Protein AF-A0A1Z8NEH1-F1 (afdb_monomer_lite)

Secondary structure (DSSP, 8-state):
----STTSTTSSTTS-S------SHHHHHHHHHHHHHTTPEEEEE--TTSTT-SEEEEGGGTEEEEETT--SHHHHHHHHHHHHHHHTSPP----

Radius of gyration: 17.49 Å; chains: 1; bounding box: 48×29×50 Å

Structure (mmCIF, N/CA/C/O backbone):
data_AF-A0A1Z8NEH1-F1
#
_entry.id   AF-A0A1Z8NEH1-F1
#
loop_
_atom_site.group_PDB
_atom_site.id
_atom_site.type_symbol
_atom_site.label_atom_id
_atom_site.label_alt_id
_atom_site.label_comp_id
_atom_site.label_asym_id
_atom_site.label_entity_id
_atom_site.label_seq_id
_atom_site.pdbx_PDB_ins_code
_atom_site.Cartn_x
_atom_site.Cartn_y
_atom_site.Cartn_z
_atom_site.occupancy
_atom_site.B_iso_or_equiv
_atom_site.auth_seq_id
_atom_site.auth_comp_id
_atom_site.auth_asym_id
_atom_site.auth_atom_id
_atom_site.pdbx_PDB_model_num
ATOM 1 N N . MET A 1 1 ? 39.471 5.970 38.571 1.00 38.03 1 MET A N 1
ATOM 2 C CA . MET A 1 1 ? 38.400 6.543 37.723 1.00 38.03 1 MET A CA 1
ATOM 3 C C . MET A 1 1 ? 38.042 5.523 36.648 1.00 38.03 1 MET A C 1
ATOM 5 O O . MET A 1 1 ? 38.841 5.299 35.753 1.00 38.03 1 MET A O 1
ATOM 9 N N . ARG A 1 2 ? 36.914 4.815 36.786 1.00 55.16 2 ARG A N 1
ATOM 10 C CA . ARG A 1 2 ? 36.407 3.842 35.797 1.00 55.16 2 ARG A CA 1
ATOM 11 C C . ARG A 1 2 ? 34.895 4.028 35.670 1.00 55.16 2 ARG A C 1
ATOM 13 O O . ARG A 1 2 ? 34.119 3.270 36.231 1.00 55.16 2 ARG A O 1
ATOM 20 N N . ILE A 1 3 ? 34.510 5.110 35.007 1.00 52.50 3 ILE A N 1
ATOM 21 C CA . ILE A 1 3 ? 33.139 5.481 34.630 1.00 52.50 3 ILE A CA 1
ATOM 22 C C . ILE A 1 3 ? 33.306 6.226 33.297 1.00 52.50 3 ILE A C 1
ATOM 24 O O . ILE A 1 3 ? 34.171 7.086 33.218 1.00 52.50 3 ILE A O 1
ATOM 28 N N . GLY A 1 4 ? 32.609 5.970 32.197 1.00 46.69 4 GLY A N 1
ATOM 29 C CA . GLY A 1 4 ? 31.621 4.960 31.869 1.00 46.69 4 GLY A CA 1
ATOM 30 C C . GLY A 1 4 ? 31.627 4.819 30.345 1.00 46.69 4 GLY A C 1
ATOM 31 O O . GLY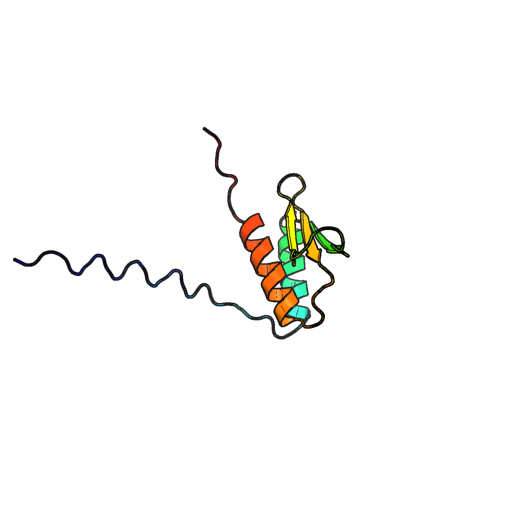 A 1 4 ? 31.067 5.644 29.639 1.00 46.69 4 GLY A O 1
ATOM 32 N N . LEU A 1 5 ? 32.284 3.778 29.835 1.00 50.72 5 LEU A N 1
ATOM 33 C CA . LEU A 1 5 ? 32.261 3.414 28.409 1.00 50.72 5 LEU A CA 1
ATOM 34 C C . LEU A 1 5 ? 31.013 2.593 28.024 1.00 50.72 5 LEU A C 1
ATOM 36 O O . LEU A 1 5 ? 30.871 2.173 26.881 1.00 50.72 5 LEU A O 1
ATOM 40 N N . ALA A 1 6 ? 30.094 2.370 28.966 1.00 52.53 6 ALA A N 1
ATOM 41 C CA . ALA A 1 6 ? 28.959 1.463 28.796 1.00 52.53 6 ALA A CA 1
ATOM 42 C C . ALA A 1 6 ? 27.737 2.075 28.077 1.00 52.53 6 ALA A C 1
ATOM 44 O O . ALA A 1 6 ? 26.786 1.352 27.804 1.00 52.53 6 ALA A O 1
ATOM 45 N N . TRP A 1 7 ? 27.744 3.371 27.743 1.00 48.22 7 TRP A N 1
ATOM 46 C CA . TRP A 1 7 ? 26.582 4.042 27.131 1.00 48.22 7 TRP A CA 1
ATOM 47 C C . TRP A 1 7 ? 26.636 4.176 25.604 1.00 48.22 7 TRP A C 1
ATOM 49 O O . TRP A 1 7 ? 25.640 4.552 24.997 1.00 48.22 7 TRP A O 1
ATOM 59 N N . ILE A 1 8 ? 27.759 3.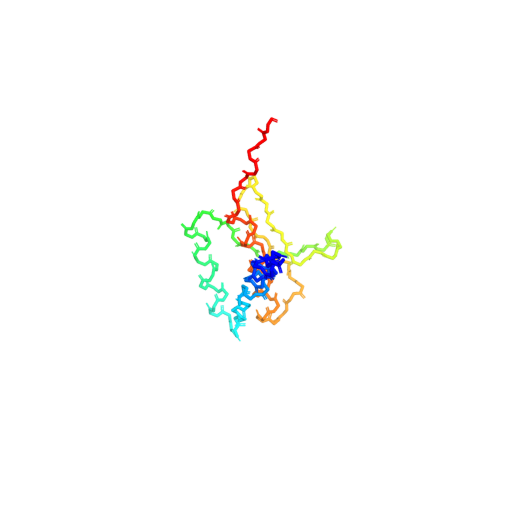845 24.957 1.00 53.97 8 ILE A N 1
ATOM 60 C CA . ILE A 1 8 ? 27.905 4.011 23.496 1.00 53.97 8 ILE A CA 1
ATOM 61 C C . ILE A 1 8 ? 27.401 2.781 22.714 1.00 53.97 8 ILE A C 1
ATOM 63 O O . ILE A 1 8 ? 27.132 2.871 21.521 1.00 53.97 8 ILE A O 1
ATOM 67 N N . LEU A 1 9 ? 27.186 1.635 23.369 1.00 51.22 9 LEU A N 1
ATOM 68 C CA . LEU A 1 9 ? 26.803 0.392 22.681 1.00 51.22 9 LEU A CA 1
ATOM 69 C C . LEU A 1 9 ? 25.289 0.155 22.549 1.00 51.22 9 LEU A C 1
ATOM 71 O O . LEU A 1 9 ? 24.891 -0.823 21.927 1.00 51.22 9 LEU A O 1
ATOM 75 N N . LEU A 1 10 ? 24.437 1.045 23.066 1.00 51.59 10 LEU A N 1
ATOM 76 C CA . LEU A 1 10 ? 22.975 0.935 22.919 1.00 51.59 10 LEU A CA 1
ATOM 77 C C . LEU A 1 10 ? 22.409 1.716 21.716 1.00 51.59 10 LEU A C 1
ATOM 79 O O . LEU A 1 10 ? 21.193 1.785 21.557 1.00 51.59 10 LEU A O 1
ATOM 83 N N . LEU A 1 11 ? 23.264 2.273 20.846 1.00 52.41 11 LEU A N 1
ATOM 84 C CA . LEU A 1 11 ? 22.850 3.068 19.677 1.00 52.41 11 LEU A CA 1
ATOM 85 C C . LEU A 1 11 ? 23.206 2.427 18.321 1.00 52.41 11 LEU A C 1
ATOM 87 O O . LEU A 1 11 ? 23.314 3.120 17.317 1.00 52.41 11 LEU A O 1
ATOM 91 N N . SER A 1 12 ? 23.414 1.113 18.256 1.00 48.00 12 SER A N 1
ATOM 92 C CA . SER A 1 12 ? 23.727 0.420 16.991 1.00 48.00 12 SER A CA 1
ATOM 93 C C . SER A 1 12 ? 22.623 -0.522 16.502 1.00 48.00 12 SER A C 1
ATOM 95 O O . SER A 1 12 ? 22.646 -0.937 15.346 1.00 48.00 12 SER A O 1
ATOM 97 N N . ALA A 1 13 ? 21.606 -0.811 17.320 1.00 48.00 13 ALA A N 1
ATOM 98 C CA . ALA A 1 13 ? 20.538 -1.739 16.937 1.00 48.00 13 ALA A CA 1
ATOM 99 C C . ALA A 1 13 ? 19.452 -1.128 16.023 1.00 48.00 13 ALA A C 1
ATOM 101 O O . ALA A 1 13 ? 18.638 -1.868 15.481 1.00 48.00 13 ALA A O 1
ATOM 102 N N . GLN A 1 14 ? 19.420 0.196 15.817 1.00 52.75 14 GLN A N 1
ATOM 103 C CA . GLN A 1 14 ? 18.359 0.840 15.020 1.00 52.75 14 GLN A CA 1
ATOM 104 C C . GLN A 1 14 ? 18.659 0.968 13.518 1.00 52.75 14 GLN A C 1
ATOM 106 O O . GLN A 1 14 ? 17.763 1.313 12.755 1.00 52.75 14 GLN A O 1
ATOM 111 N N . LEU A 1 15 ? 19.882 0.674 13.067 1.00 50.81 15 LEU A N 1
ATOM 112 C CA . LEU A 1 15 ? 20.269 0.857 11.658 1.00 50.81 15 LEU A CA 1
ATOM 113 C C . LEU A 1 15 ? 20.130 -0.408 10.800 1.00 50.81 15 LEU A C 1
ATOM 115 O O . LEU A 1 15 ? 20.313 -0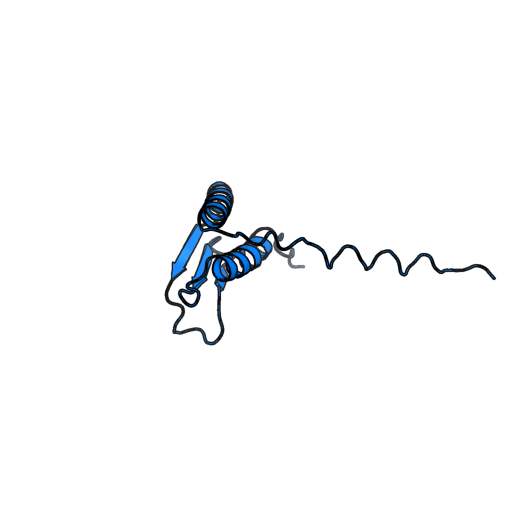.347 9.588 1.00 50.81 15 LEU A O 1
ATOM 119 N N . PHE A 1 16 ? 19.765 -1.540 11.407 1.00 47.38 16 PHE A N 1
ATOM 120 C CA . PHE A 1 16 ? 19.599 -2.820 10.716 1.00 47.38 16 PHE A CA 1
ATOM 121 C C . PHE A 1 16 ? 18.223 -3.434 10.973 1.00 47.38 16 PHE A C 1
ATOM 123 O O . PHE A 1 16 ? 18.100 -4.651 11.111 1.00 47.38 16 PHE A O 1
ATOM 130 N N . ALA A 1 17 ? 17.165 -2.615 10.982 1.00 48.44 17 ALA A N 1
ATOM 131 C CA . ALA A 1 17 ? 15.871 -3.118 10.533 1.00 48.44 17 ALA A CA 1
ATOM 132 C C . ALA A 1 17 ? 16.076 -3.530 9.071 1.00 48.44 17 ALA A C 1
ATOM 134 O O . ALA A 1 17 ? 16.003 -2.701 8.167 1.00 48.44 17 ALA A O 1
ATOM 135 N N . GLY A 1 18 ? 16.517 -4.777 8.882 1.00 45.59 18 GLY A N 1
ATOM 136 C CA . GLY A 1 18 ? 16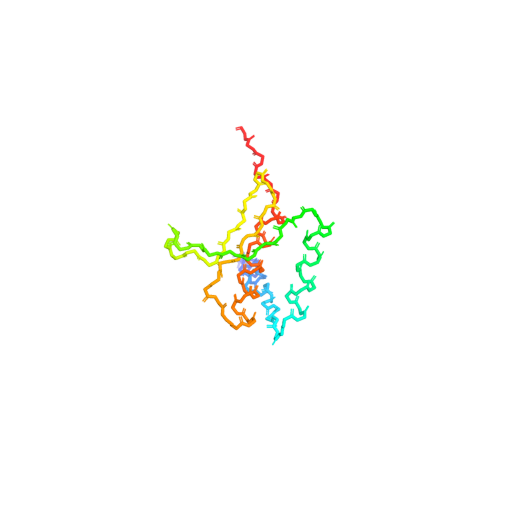.931 -5.315 7.606 1.00 45.59 18 GLY A CA 1
ATOM 137 C C . GLY A 1 18 ? 15.850 -5.005 6.596 1.00 45.59 18 GLY A C 1
ATOM 138 O O . GLY A 1 18 ? 14.723 -5.481 6.722 1.00 45.59 18 GLY A O 1
ATOM 139 N N . VAL A 1 19 ? 16.208 -4.170 5.624 1.00 50.50 19 VAL A N 1
ATOM 140 C CA . VAL A 1 19 ? 15.480 -4.004 4.376 1.00 50.50 19 VAL A CA 1
ATOM 141 C C . VAL A 1 19 ? 15.385 -5.392 3.769 1.00 50.50 19 VAL A C 1
ATOM 143 O O . VAL A 1 19 ? 16.283 -5.845 3.060 1.00 50.50 19 VAL A O 1
ATOM 146 N N . ALA A 1 20 ? 14.323 -6.111 4.116 1.00 56.16 20 ALA A N 1
ATOM 147 C CA . ALA A 1 20 ? 13.939 -7.340 3.466 1.00 56.16 20 ALA A CA 1
ATOM 148 C C . ALA A 1 20 ? 13.517 -6.946 2.056 1.00 56.16 20 ALA A C 1
ATOM 150 O O . ALA A 1 20 ? 12.337 -6.894 1.784 1.00 56.16 20 ALA A O 1
ATOM 151 N N . ARG A 1 21 ? 14.460 -6.564 1.188 1.00 61.53 21 ARG A N 1
ATOM 152 C CA . ARG A 1 21 ? 14.178 -6.181 -0.193 1.00 61.53 21 ARG A CA 1
ATOM 153 C C . ARG A 1 21 ? 13.403 -7.328 -0.816 1.00 61.53 21 ARG A C 1
ATOM 155 O O . ARG A 1 21 ? 13.975 -8.399 -1.036 1.00 61.53 21 ARG A O 1
ATOM 162 N N . ALA A 1 22 ? 12.119 -7.124 -1.088 1.00 61.66 22 ALA A N 1
ATOM 163 C CA . ALA A 1 22 ? 11.425 -8.045 -1.964 1.00 61.66 22 ALA A CA 1
ATOM 164 C C . ALA A 1 22 ? 12.139 -8.022 -3.311 1.00 61.66 22 ALA A C 1
ATOM 166 O O . ALA A 1 22 ? 12.374 -6.961 -3.891 1.00 61.66 22 ALA A O 1
ATOM 167 N N . ARG A 1 23 ? 12.525 -9.205 -3.786 1.00 70.12 23 ARG A N 1
ATOM 168 C CA . ARG A 1 23 ? 13.121 -9.357 -5.115 1.00 70.12 23 ARG A CA 1
ATOM 169 C C . ARG A 1 23 ? 12.066 -9.532 -6.205 1.00 70.12 23 ARG A C 1
ATOM 171 O O . ARG A 1 23 ? 12.407 -9.468 -7.380 1.00 70.12 23 ARG A O 1
ATOM 178 N N . ASP A 1 24 ? 10.811 -9.752 -5.823 1.00 88.50 24 ASP A N 1
ATOM 179 C CA . ASP A 1 24 ? 9.721 -10.081 -6.729 1.00 88.50 24 ASP A CA 1
ATOM 180 C C . ASP A 1 24 ? 8.360 -9.599 -6.201 1.00 88.50 24 ASP A C 1
ATOM 182 O O . ASP A 1 24 ? 8.205 -9.183 -5.049 1.00 88.50 24 ASP A O 1
ATOM 186 N N . TRP A 1 25 ? 7.364 -9.666 -7.082 1.00 92.44 25 TRP A N 1
ATOM 187 C CA . TRP A 1 25 ? 5.985 -9.272 -6.805 1.00 92.44 25 TRP A CA 1
ATOM 188 C C . TRP A 1 25 ? 5.288 -10.165 -5.773 1.00 92.44 25 TRP A C 1
ATOM 190 O O . TRP A 1 25 ? 4.413 -9.687 -5.056 1.00 92.44 25 TRP A O 1
ATOM 200 N N . SER A 1 26 ? 5.709 -11.425 -5.623 1.00 94.44 26 SER A N 1
ATOM 201 C CA . SER A 1 26 ? 5.067 -12.362 -4.694 1.00 94.44 26 SER A CA 1
ATOM 202 C C . SER A 1 26 ? 5.260 -11.946 -3.235 1.00 94.44 26 SER A C 1
ATOM 204 O O . SER A 1 26 ? 4.332 -12.029 -2.430 1.00 94.44 26 SER A O 1
ATOM 206 N N . ALA A 1 27 ? 6.436 -11.416 -2.893 1.00 92.62 27 ALA A N 1
ATOM 207 C CA . ALA A 1 27 ? 6.689 -10.878 -1.563 1.00 92.62 27 ALA A CA 1
ATOM 208 C C . ALA A 1 27 ? 5.841 -9.624 -1.282 1.00 92.62 27 ALA A C 1
ATOM 210 O O . ALA A 1 27 ? 5.312 -9.483 -0.177 1.00 92.62 27 ALA A O 1
ATOM 211 N N . ILE A 1 28 ? 5.654 -8.752 -2.279 1.00 93.88 28 ILE A N 1
ATOM 212 C CA . ILE A 1 28 ? 4.784 -7.566 -2.182 1.00 93.88 28 ILE A CA 1
ATOM 213 C C . ILE A 1 28 ? 3.335 -7.990 -1.926 1.00 93.88 28 ILE A C 1
ATOM 215 O O . ILE A 1 28 ? 2.696 -7.463 -1.015 1.00 93.88 28 ILE A O 1
ATOM 219 N N . ASP A 1 29 ? 2.835 -8.980 -2.667 1.00 95.38 29 ASP A N 1
ATOM 220 C CA . ASP A 1 29 ? 1.479 -9.504 -2.490 1.00 95.38 29 ASP A CA 1
ATOM 221 C C . ASP A 1 29 ? 1.298 -10.196 -1.130 1.00 95.38 29 ASP A C 1
ATOM 223 O O . ASP A 1 29 ? 0.257 -10.045 -0.486 1.00 95.38 29 ASP A O 1
ATOM 227 N N . ALA A 1 30 ? 2.323 -10.894 -0.632 1.00 95.50 30 ALA A N 1
ATOM 228 C CA . ALA A 1 30 ? 2.302 -11.481 0.705 1.00 95.50 30 ALA A CA 1
ATOM 229 C C . ALA A 1 30 ? 2.259 -10.411 1.808 1.00 95.50 30 ALA A C 1
ATOM 231 O O . ALA A 1 30 ? 1.563 -10.584 2.809 1.00 95.50 30 ALA A O 1
ATOM 232 N N . LEU A 1 31 ? 2.991 -9.302 1.650 1.00 94.00 31 LEU A N 1
ATOM 233 C CA . LEU A 1 31 ? 2.913 -8.174 2.579 1.00 94.00 31 LEU A CA 1
ATOM 234 C C . LEU A 1 31 ? 1.537 -7.503 2.516 1.00 94.00 31 LEU A C 1
ATOM 236 O O . LEU A 1 31 ? 0.927 -7.303 3.565 1.00 94.00 31 LEU A O 1
ATOM 240 N N . ARG A 1 32 ? 1.014 -7.241 1.310 1.00 95.81 32 ARG A N 1
ATOM 241 C CA . ARG A 1 32 ? -0.348 -6.724 1.110 1.00 95.81 32 ARG A CA 1
ATOM 242 C C . ARG A 1 32 ? -1.379 -7.584 1.836 1.00 95.81 32 ARG A C 1
ATOM 244 O O . ARG A 1 32 ? -2.135 -7.065 2.647 1.00 95.81 32 ARG A O 1
ATOM 251 N N . SER A 1 33 ? -1.350 -8.893 1.602 1.00 96.88 33 SER A N 1
ATOM 252 C CA . SER A 1 33 ? -2.316 -9.835 2.177 1.00 96.88 33 SER A CA 1
ATOM 253 C C . SER A 1 33 ? -2.292 -9.826 3.707 1.00 96.88 33 SER A C 1
ATOM 255 O O . SER A 1 33 ? -3.336 -9.906 4.346 1.00 96.88 33 SER A O 1
ATOM 257 N N . ARG A 1 34 ? -1.104 -9.702 4.318 1.00 95.25 34 ARG A N 1
ATOM 258 C CA . ARG A 1 34 ? -0.974 -9.598 5.781 1.00 95.25 34 ARG A CA 1
ATOM 259 C C . ARG A 1 34 ? -1.548 -8.291 6.324 1.00 95.25 34 ARG A C 1
ATOM 261 O O . ARG A 1 34 ? -2.187 -8.317 7.369 1.00 95.25 34 ARG A O 1
ATOM 268 N N . LEU A 1 35 ? -1.319 -7.175 5.633 1.00 94.69 35 LEU A N 1
ATOM 269 C CA . LEU A 1 35 ? -1.863 -5.868 6.015 1.00 94.69 35 LEU A CA 1
ATOM 270 C C . LEU A 1 35 ? -3.392 -5.862 5.914 1.00 94.69 35 LEU A C 1
ATOM 272 O O . LEU A 1 35 ? -4.062 -5.444 6.852 1.00 94.69 35 LEU A O 1
ATOM 276 N N . GLU A 1 36 ? -3.934 -6.422 4.833 1.00 95.94 36 GLU A N 1
ATOM 277 C CA . GLU A 1 36 ? -5.380 -6.543 4.610 1.00 95.94 36 GLU A CA 1
ATOM 278 C C . GLU A 1 36 ? -6.054 -7.488 5.603 1.00 95.94 36 GLU A C 1
ATOM 280 O O . GLU A 1 36 ? -7.121 -7.168 6.125 1.00 95.94 36 GLU A O 1
ATOM 285 N N . ALA A 1 37 ? -5.406 -8.598 5.964 1.00 95.88 37 ALA A N 1
ATOM 286 C CA . ALA A 1 37 ? -5.866 -9.453 7.057 1.00 95.88 37 ALA A CA 1
ATOM 287 C C . ALA A 1 37 ? -5.857 -8.734 8.423 1.00 95.88 37 ALA A C 1
ATOM 289 O O . ALA A 1 37 ? -6.619 -9.103 9.314 1.00 95.88 37 ALA A O 1
ATOM 290 N N . GLY A 1 38 ? -5.008 -7.714 8.584 1.00 92.44 38 GLY A N 1
ATOM 291 C CA . GLY A 1 38 ? -4.947 -6.846 9.761 1.00 92.44 38 GLY A CA 1
ATOM 292 C C . GLY A 1 38 ? -5.956 -5.692 9.762 1.00 92.44 38 GLY A C 1
ATOM 293 O O . GLY A 1 38 ? -6.031 -4.983 10.761 1.00 92.44 38 GLY A O 1
ATOM 294 N N . GLY A 1 39 ? -6.729 -5.514 8.684 1.00 92.69 39 GLY A N 1
ATOM 295 C CA . GLY A 1 39 ? -7.740 -4.458 8.539 1.00 92.69 39 GLY A CA 1
ATOM 296 C C . GLY A 1 39 ? -7.342 -3.303 7.615 1.00 92.69 39 GLY A C 1
ATOM 297 O O . GL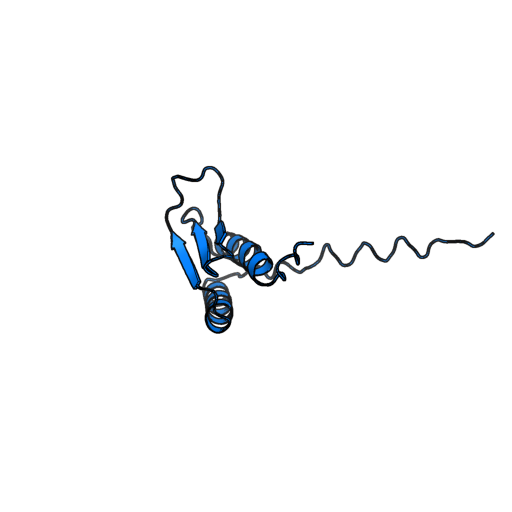Y A 1 39 ? -8.223 -2.583 7.141 1.00 92.69 39 GLY A O 1
ATOM 298 N N . ALA A 1 40 ? -6.056 -3.176 7.278 1.00 94.75 40 ALA A N 1
ATOM 299 C CA . ALA A 1 40 ? -5.567 -2.086 6.445 1.00 94.75 40 ALA A CA 1
ATOM 300 C C . ALA A 1 40 ? -5.890 -2.317 4.968 1.00 94.75 40 ALA A C 1
ATOM 302 O O . ALA A 1 40 ? -5.631 -3.381 4.416 1.00 94.75 40 ALA A O 1
ATOM 303 N N . ARG A 1 41 ? -6.385 -1.300 4.266 1.00 96.69 41 ARG A N 1
ATOM 304 C CA . ARG A 1 41 ? -6.645 -1.386 2.824 1.00 96.69 41 ARG A CA 1
ATOM 305 C C . ARG A 1 41 ? -5.446 -0.884 2.029 1.00 96.69 41 ARG A C 1
ATOM 307 O O . ARG A 1 41 ? -5.129 0.303 2.097 1.00 96.69 41 ARG A O 1
ATOM 314 N N . VAL A 1 42 ? -4.843 -1.734 1.201 1.00 95.94 42 VAL A N 1
ATOM 315 C CA . VAL A 1 42 ? -3.730 -1.343 0.322 1.00 95.94 42 VAL A CA 1
ATOM 316 C C . VAL A 1 42 ? -4.244 -1.090 -1.094 1.00 95.94 42 VAL A C 1
ATOM 318 O O . VAL A 1 42 ? -4.884 -1.944 -1.700 1.00 95.94 42 VAL A O 1
ATOM 321 N N . VAL A 1 43 ? -3.961 0.083 -1.655 1.00 94.19 43 VAL A N 1
ATOM 322 C CA . VAL A 1 43 ? -4.347 0.440 -3.028 1.00 94.19 43 VAL A CA 1
ATOM 323 C C . VAL A 1 43 ? -3.172 1.024 -3.795 1.00 94.19 43 VAL A C 1
ATOM 325 O O . VAL A 1 43 ? -2.277 1.635 -3.213 1.00 94.19 43 VAL A O 1
ATOM 328 N N . GLN A 1 44 ? -3.193 0.864 -5.115 1.00 91.62 44 GLN A N 1
ATOM 329 C CA . GLN A 1 44 ? -2.293 1.573 -6.016 1.00 91.62 44 GLN A CA 1
ATOM 330 C C . GLN A 1 44 ? -3.079 2.647 -6.766 1.00 91.62 44 GLN A C 1
ATOM 332 O O . GLN A 1 44 ? -4.144 2.349 -7.306 1.00 91.62 44 GLN A O 1
ATOM 337 N N . ASP A 1 45 ? -2.569 3.877 -6.795 1.00 91.38 45 ASP A N 1
ATOM 338 C CA . ASP A 1 45 ? -3.294 5.025 -7.350 1.00 91.38 45 ASP A CA 1
ATOM 339 C C . ASP A 1 45 ? -2.358 6.022 -8.054 1.00 91.38 45 ASP A C 1
ATOM 341 O O . ASP A 1 45 ? -1.146 6.046 -7.816 1.00 91.38 45 ASP A O 1
ATOM 345 N N . ASP A 1 46 ? -2.918 6.863 -8.919 1.00 89.31 46 ASP A N 1
ATOM 346 C CA . ASP A 1 46 ? -2.189 7.929 -9.604 1.00 89.31 46 ASP A CA 1
ATOM 347 C C . ASP A 1 46 ? -2.172 9.192 -8.733 1.00 89.31 46 ASP A C 1
ATOM 349 O O . ASP A 1 46 ? -3.077 10.027 -8.743 1.00 89.31 46 ASP A O 1
ATOM 353 N N . CYS A 1 47 ? -1.089 9.374 -7.981 1.00 88.19 47 CYS A N 1
ATOM 354 C CA . CYS A 1 47 ? -0.942 10.478 -7.031 1.00 88.19 47 CYS A CA 1
ATOM 355 C C . CYS A 1 47 ? -0.589 11.831 -7.669 1.00 88.19 47 CYS A C 1
ATOM 357 O O . CYS A 1 47 ? -0.088 12.700 -6.965 1.00 88.19 47 CYS A O 1
ATOM 359 N N . GLY A 1 48 ? -0.828 12.049 -8.969 1.00 72.94 48 GLY A N 1
ATOM 360 C CA . GLY A 1 48 ? -0.307 13.186 -9.756 1.00 72.94 48 GLY A CA 1
ATOM 361 C C . GLY A 1 48 ? -0.608 14.601 -9.227 1.00 72.94 48 GLY A C 1
ATOM 362 O O . GLY A 1 48 ? -0.071 15.577 -9.741 1.00 72.94 48 GLY A O 1
ATOM 363 N N . ARG A 1 49 ? -1.437 14.731 -8.185 1.00 75.06 49 ARG A N 1
ATOM 364 C CA . ARG A 1 49 ? -1.722 15.982 -7.461 1.00 75.06 49 ARG A CA 1
ATOM 365 C C . ARG A 1 49 ? -0.785 16.247 -6.274 1.00 75.06 49 ARG A C 1
ATOM 367 O O . ARG A 1 49 ? -0.788 17.353 -5.745 1.00 75.06 49 ARG A O 1
ATOM 374 N N . LEU A 1 50 ? -0.011 15.254 -5.838 1.00 72.00 50 LEU A N 1
ATOM 375 C CA . LEU A 1 50 ? 0.881 15.319 -4.684 1.00 72.00 50 LEU A CA 1
ATOM 376 C C . LEU A 1 50 ? 2.342 15.256 -5.157 1.00 72.00 50 LEU A C 1
ATOM 378 O O . LEU A 1 50 ? 2.858 14.173 -5.442 1.00 72.00 50 LEU A O 1
ATOM 382 N N . PRO A 1 51 ? 3.035 16.402 -5.271 1.00 73.12 51 PRO A N 1
ATOM 383 C CA . PRO A 1 51 ? 4.423 16.402 -5.707 1.00 73.12 51 PRO A CA 1
ATOM 384 C C . PRO A 1 51 ? 5.305 15.649 -4.701 1.00 73.12 51 PRO A C 1
ATOM 386 O O . PRO A 1 51 ? 5.247 15.912 -3.501 1.00 73.12 51 PRO A O 1
ATOM 389 N N . ARG A 1 52 ? 6.168 14.759 -5.213 1.00 80.31 52 ARG A N 1
ATOM 390 C CA . ARG A 1 52 ? 7.163 13.975 -4.447 1.00 80.31 52 ARG A CA 1
ATOM 391 C C . ARG A 1 52 ? 6.585 12.975 -3.431 1.00 80.31 52 ARG A C 1
ATOM 393 O O . ARG A 1 52 ? 7.287 12.601 -2.498 1.00 80.31 52 ARG A O 1
ATOM 400 N N . VAL A 1 53 ? 5.344 12.525 -3.608 1.00 86.44 53 VAL A N 1
ATOM 401 C CA . VAL A 1 53 ? 4.770 11.442 -2.795 1.00 86.44 53 VAL A CA 1
ATOM 402 C C . VAL A 1 53 ? 4.915 10.115 -3.539 1.00 86.44 53 VAL A C 1
ATOM 404 O O . VAL A 1 53 ? 4.471 9.990 -4.679 1.00 86.44 53 VAL A O 1
ATOM 407 N N . LEU A 1 54 ? 5.564 9.141 -2.897 1.00 91.94 54 LEU A N 1
ATOM 408 C CA . LEU A 1 54 ? 5.728 7.773 -3.414 1.00 91.94 54 LEU A CA 1
ATOM 409 C C . LEU A 1 54 ? 4.634 6.839 -2.884 1.00 91.94 54 LEU A C 1
ATOM 411 O O . LEU A 1 54 ? 4.173 5.944 -3.587 1.00 91.94 54 LEU A O 1
ATOM 415 N N . GLY A 1 55 ? 4.175 7.099 -1.665 1.00 93.00 55 GLY A N 1
ATOM 416 C CA . GLY A 1 55 ? 3.057 6.445 -1.010 1.00 93.00 55 GLY A CA 1
ATOM 417 C C . GLY A 1 55 ? 2.596 7.272 0.186 1.00 93.00 55 GLY A C 1
ATOM 418 O O . GLY A 1 55 ? 3.207 8.291 0.509 1.00 93.00 55 GLY A O 1
ATOM 419 N N . LEU A 1 56 ? 1.475 6.879 0.786 1.00 93.56 56 LEU A N 1
ATOM 420 C CA . LEU A 1 56 ? 1.004 7.459 2.042 1.00 93.56 56 LEU A CA 1
ATOM 421 C C . LEU A 1 56 ? 0.104 6.487 2.808 1.00 93.56 56 LEU A C 1
ATOM 423 O O . LEU A 1 56 ? -0.745 5.810 2.221 1.00 93.56 56 LEU A O 1
ATOM 427 N N . TYR A 1 57 ? 0.223 6.496 4.129 1.00 94.38 57 TYR A N 1
ATOM 428 C CA . TYR A 1 57 ? -0.742 5.901 5.042 1.00 94.38 57 TYR A CA 1
ATOM 429 C C . TYR A 1 57 ? -1.741 6.942 5.575 1.00 94.38 57 TYR A C 1
ATOM 431 O O . TYR A 1 57 ? -1.369 7.967 6.145 1.00 94.38 57 TYR A O 1
ATOM 439 N N . HIS A 1 58 ? -3.034 6.665 5.414 1.00 92.62 58 HIS A N 1
ATOM 440 C CA . HIS A 1 58 ? -4.139 7.477 5.912 1.00 92.62 58 HIS A CA 1
ATOM 441 C C . HIS A 1 58 ? -4.777 6.814 7.140 1.00 92.62 58 HIS A C 1
ATOM 443 O O . HIS A 1 58 ? -5.646 5.949 7.015 1.00 92.62 58 HIS A O 1
ATOM 449 N N . GLN A 1 59 ? -4.361 7.259 8.329 1.00 91.31 59 GLN A N 1
ATOM 450 C CA . GLN A 1 59 ? -4.734 6.656 9.615 1.00 91.31 59 GLN A CA 1
ATOM 451 C C . GLN A 1 59 ? -6.249 6.599 9.860 1.00 91.31 59 GLN A C 1
ATOM 453 O O . GLN A 1 59 ? -6.751 5.599 10.358 1.00 91.31 59 GLN A O 1
ATOM 458 N N . ALA A 1 60 ? -6.996 7.649 9.505 1.00 90.31 60 ALA A N 1
ATOM 459 C CA . ALA A 1 60 ? -8.428 7.723 9.812 1.00 90.31 60 ALA A CA 1
ATOM 460 C C . ALA A 1 60 ? -9.277 6.677 9.065 1.00 90.31 60 ALA A C 1
ATOM 462 O O . ALA A 1 60 ? -10.398 6.398 9.474 1.00 90.31 60 ALA A O 1
ATOM 463 N N . SER A 1 61 ? -8.760 6.115 7.969 1.00 93.00 61 SER A N 1
ATOM 464 C CA . SER A 1 61 ? -9.454 5.102 7.164 1.00 93.00 61 SER A CA 1
ATOM 465 C C . SER A 1 61 ? -8.647 3.816 6.999 1.00 93.00 61 SER A C 1
ATOM 467 O O . SER A 1 61 ? -8.952 3.050 6.090 1.00 93.00 61 SER A O 1
ATOM 469 N N . ASP A 1 62 ? -7.571 3.659 7.773 1.00 93.81 62 ASP A N 1
ATOM 470 C CA . ASP A 1 62 ? -6.603 2.562 7.681 1.00 93.81 62 ASP A CA 1
ATOM 471 C C . ASP A 1 62 ? -6.221 2.207 6.228 1.00 93.81 62 ASP A C 1
ATOM 473 O O . ASP A 1 62 ? -6.334 1.071 5.771 1.00 93.81 62 ASP A O 1
ATOM 477 N N . ARG A 1 63 ? -5.863 3.227 5.432 1.00 96.44 63 ARG A N 1
ATOM 478 C CA . ARG A 1 63 ? -5.603 3.063 3.991 1.00 96.44 63 ARG A CA 1
ATOM 479 C C . ARG A 1 63 ? -4.149 3.339 3.656 1.00 96.44 63 ARG A C 1
ATOM 481 O O . ARG A 1 63 ? -3.672 4.441 3.897 1.00 96.44 63 ARG A O 1
ATOM 488 N N . ILE A 1 64 ? -3.486 2.390 3.008 1.00 96.12 64 ILE A N 1
ATOM 489 C CA . ILE A 1 64 ? -2.146 2.547 2.440 1.00 96.12 64 ILE A CA 1
ATOM 490 C C . ILE A 1 64 ? -2.282 2.756 0.933 1.00 96.12 64 ILE A C 1
ATOM 492 O O . ILE A 1 64 ? -2.859 1.929 0.229 1.00 96.12 64 ILE A O 1
ATOM 496 N N . VAL A 1 65 ? -1.759 3.867 0.427 1.00 95.06 65 VAL A N 1
ATOM 497 C CA . VAL A 1 65 ? -1.719 4.180 -1.005 1.00 95.06 65 VAL A CA 1
ATOM 498 C C . VAL A 1 65 ? -0.283 4.072 -1.486 1.00 95.06 65 VAL A C 1
ATOM 500 O O . VAL A 1 65 ? 0.599 4.708 -0.919 1.00 95.06 65 VAL A O 1
ATOM 503 N N . ILE A 1 66 ? -0.062 3.316 -2.556 1.00 93.88 66 ILE A N 1
ATOM 504 C CA . ILE A 1 66 ? 1.196 3.300 -3.303 1.00 93.88 66 ILE A CA 1
ATOM 505 C C . ILE A 1 66 ? 0.980 4.070 -4.600 1.00 93.88 66 ILE A C 1
ATOM 507 O O . ILE A 1 66 ? 0.108 3.725 -5.400 1.00 93.88 66 ILE A O 1
ATOM 511 N N . CYS A 1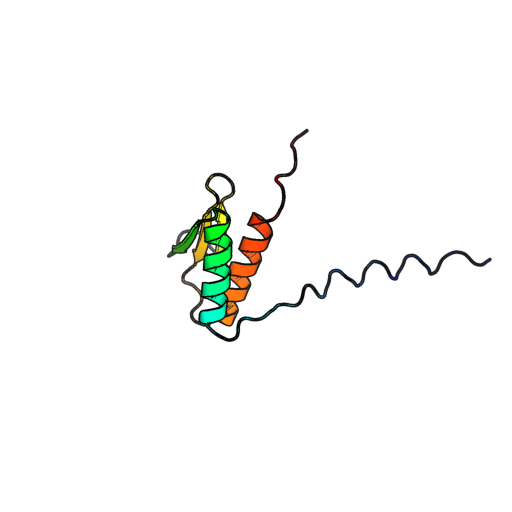 67 ? 1.758 5.120 -4.823 1.00 93.06 67 CYS A N 1
ATOM 512 C CA . CYS A 1 67 ? 1.644 5.918 -6.031 1.00 93.06 67 CYS A CA 1
ATOM 513 C C . CYS A 1 67 ? 2.202 5.144 -7.229 1.00 93.06 67 CYS A C 1
ATOM 515 O O . CYS A 1 67 ? 3.242 4.486 -7.132 1.00 93.06 67 CYS A O 1
ATOM 517 N N . ARG A 1 68 ? 1.545 5.229 -8.390 1.00 89.69 68 ARG A N 1
ATOM 518 C CA . ARG A 1 68 ? 1.993 4.599 -9.646 1.00 89.69 68 ARG A CA 1
ATOM 519 C C . ARG A 1 68 ? 3.174 5.348 -10.284 1.00 89.69 68 ARG A C 1
ATOM 521 O O . ARG A 1 68 ? 3.127 5.795 -11.424 1.00 89.69 68 ARG A O 1
ATOM 528 N N . VAL A 1 69 ? 4.245 5.497 -9.515 1.00 85.00 69 VAL A N 1
ATOM 529 C CA . VAL A 1 69 ? 5.512 6.131 -9.912 1.00 85.00 69 VAL A CA 1
ATOM 530 C C . VAL A 1 69 ? 6.660 5.121 -9.978 1.00 85.00 69 VAL A C 1
ATOM 532 O O . VAL A 1 69 ? 7.702 5.407 -10.561 1.00 85.00 69 VAL A O 1
ATOM 535 N N . HIS A 1 70 ? 6.455 3.925 -9.423 1.00 83.06 70 HIS A N 1
ATOM 536 C CA . HIS A 1 70 ? 7.397 2.811 -9.455 1.00 83.06 70 HIS A CA 1
ATOM 537 C C . HIS A 1 70 ? 6.952 1.751 -10.463 1.00 83.06 70 HIS A C 1
ATOM 539 O O . HIS A 1 70 ? 5.766 1.432 -10.556 1.00 83.06 70 HIS A O 1
ATOM 545 N N . GLN A 1 71 ? 7.915 1.198 -11.200 1.00 81.50 71 GLN A N 1
ATOM 546 C CA . GLN A 1 71 ? 7.697 0.087 -12.135 1.00 81.50 71 GLN A CA 1
ATOM 547 C C . GLN A 1 71 ? 8.465 -1.175 -11.724 1.00 81.50 71 GLN A C 1
ATOM 549 O O . GLN A 1 71 ? 8.126 -2.265 -12.177 1.00 81.50 71 GLN A O 1
ATOM 554 N N . ASP A 1 72 ? 9.473 -1.050 -10.858 1.00 89.12 72 ASP A N 1
ATOM 555 C CA . ASP A 1 72 ? 10.239 -2.177 -10.342 1.00 89.12 72 ASP A CA 1
ATOM 556 C C . ASP A 1 72 ? 9.730 -2.625 -8.955 1.00 89.12 72 ASP A C 1
ATOM 558 O O . ASP A 1 72 ? 9.293 -1.797 -8.145 1.00 89.12 72 ASP A O 1
ATOM 562 N N . PRO A 1 73 ? 9.785 -3.935 -8.656 1.00 91.69 73 PRO A N 1
ATOM 563 C CA . PRO A 1 73 ? 9.273 -4.474 -7.400 1.00 91.69 73 PRO A CA 1
ATOM 564 C C . PRO A 1 73 ? 10.051 -3.974 -6.177 1.00 91.69 73 PRO A C 1
ATOM 566 O O . PRO A 1 73 ? 9.463 -3.821 -5.109 1.00 91.69 73 PRO A O 1
ATOM 569 N N . ALA A 1 74 ? 11.347 -3.671 -6.301 1.00 91.31 74 ALA A N 1
ATOM 570 C CA . ALA A 1 74 ? 12.132 -3.218 -5.157 1.00 91.31 74 ALA A CA 1
ATOM 571 C C . ALA A 1 74 ? 11.648 -1.846 -4.659 1.00 91.31 74 ALA A C 1
ATOM 573 O O . ALA A 1 74 ? 11.451 -1.663 -3.460 1.00 91.31 74 ALA A O 1
ATOM 574 N N . ALA A 1 75 ? 11.374 -0.908 -5.566 1.00 90.94 75 ALA A N 1
ATOM 575 C CA . ALA A 1 75 ? 10.880 0.413 -5.199 1.00 90.94 75 ALA A CA 1
ATOM 576 C C . ALA A 1 75 ? 9.427 0.393 -4.684 1.00 90.94 75 ALA A C 1
ATOM 578 O O . ALA A 1 75 ? 9.084 1.124 -3.748 1.00 90.94 75 ALA A O 1
ATOM 579 N N . VAL A 1 76 ? 8.574 -0.481 -5.237 1.00 92.50 76 VAL A N 1
ATOM 580 C CA . VAL A 1 76 ? 7.217 -0.705 -4.702 1.00 92.50 76 VAL A CA 1
ATOM 581 C C . VAL A 1 76 ? 7.281 -1.286 -3.294 1.00 92.50 76 VAL A C 1
ATOM 583 O O . VAL A 1 76 ? 6.545 -0.841 -2.413 1.00 92.50 76 VAL A O 1
ATOM 586 N N . TRP A 1 77 ? 8.167 -2.255 -3.070 1.00 94.25 77 TRP A N 1
ATOM 587 C CA . TRP A 1 77 ? 8.375 -2.845 -1.758 1.00 94.25 77 TRP A CA 1
ATOM 588 C C . TRP A 1 77 ? 8.844 -1.821 -0.732 1.00 94.25 77 TRP A C 1
ATOM 590 O O . TRP A 1 77 ? 8.247 -1.736 0.338 1.00 94.25 77 TRP A O 1
ATOM 600 N N . ASP A 1 78 ? 9.875 -1.037 -1.056 1.00 92.38 78 ASP A N 1
ATOM 601 C CA . ASP A 1 78 ? 10.428 -0.040 -0.136 1.00 92.38 78 ASP A CA 1
ATOM 602 C C . ASP A 1 78 ? 9.346 0.965 0.290 1.00 92.38 78 ASP A C 1
ATOM 604 O O . ASP A 1 78 ? 9.204 1.266 1.477 1.00 92.38 78 ASP A O 1
ATOM 608 N N . THR A 1 79 ? 8.515 1.406 -0.658 1.00 93.81 79 THR A N 1
ATOM 609 C CA . THR A 1 79 ? 7.378 2.293 -0.376 1.00 93.81 79 THR A CA 1
ATOM 610 C C . THR A 1 79 ? 6.318 1.608 0.486 1.00 93.81 79 THR A C 1
ATOM 612 O O . THR A 1 79 ? 5.904 2.154 1.506 1.00 93.81 79 THR A O 1
ATOM 615 N N . LEU A 1 80 ? 5.886 0.395 0.127 1.00 94.56 80 LEU A N 1
ATOM 616 C CA . LEU A 1 80 ? 4.861 -0.326 0.887 1.00 94.56 80 LEU A CA 1
ATOM 617 C C . LEU A 1 80 ? 5.316 -0.621 2.318 1.00 94.56 80 LEU A C 1
ATOM 619 O O . LEU A 1 80 ? 4.541 -0.441 3.254 1.00 94.56 80 LEU A O 1
ATOM 623 N N . ALA A 1 81 ? 6.567 -1.039 2.499 1.00 93.44 81 ALA A N 1
ATOM 624 C CA . ALA A 1 81 ? 7.140 -1.308 3.810 1.00 93.44 81 ALA A CA 1
ATOM 625 C C . ALA A 1 81 ? 7.233 -0.036 4.668 1.00 93.44 81 ALA A C 1
ATOM 627 O O . ALA A 1 81 ? 6.941 -0.088 5.865 1.00 93.44 81 ALA A O 1
ATOM 628 N N . HIS A 1 82 ? 7.593 1.105 4.068 1.00 93.81 82 HIS A N 1
ATOM 629 C CA . HIS A 1 82 ? 7.617 2.399 4.752 1.00 93.81 82 HIS A CA 1
ATOM 630 C C . HIS A 1 82 ? 6.236 2.772 5.306 1.00 93.81 82 HIS A C 1
ATOM 632 O O . HIS A 1 82 ? 6.101 3.054 6.499 1.00 93.81 82 HIS A O 1
ATOM 638 N N . GLU A 1 83 ? 5.200 2.715 4.466 1.00 94.88 83 GLU A N 1
ATOM 639 C CA . GLU A 1 83 ? 3.837 3.068 4.879 1.00 94.88 83 GLU A CA 1
ATOM 640 C C . GLU A 1 83 ? 3.246 2.048 5.864 1.00 94.88 83 GLU A C 1
ATOM 642 O O . GLU A 1 83 ? 2.593 2.418 6.839 1.00 94.88 83 GLU A O 1
ATOM 647 N N . ALA A 1 84 ? 3.533 0.757 5.677 1.00 93.62 84 ALA A N 1
ATOM 648 C CA . ALA A 1 84 ? 3.129 -0.300 6.601 1.00 93.62 84 ALA A CA 1
ATOM 649 C C . ALA A 1 84 ? 3.708 -0.093 8.010 1.00 93.62 84 ALA A C 1
ATOM 651 O O . ALA A 1 84 ? 3.016 -0.281 9.010 1.00 93.62 84 ALA A O 1
ATOM 652 N N . ALA A 1 85 ? 4.965 0.347 8.111 1.00 91.00 85 ALA A N 1
ATOM 653 C CA . ALA A 1 85 ? 5.572 0.674 9.397 1.00 91.00 85 ALA A CA 1
ATOM 654 C C . ALA A 1 85 ? 4.868 1.853 10.093 1.00 91.00 85 ALA A C 1
ATOM 656 O O . ALA A 1 85 ? 4.857 1.924 11.325 1.00 91.00 85 ALA A O 1
ATOM 657 N N . ALA A 1 86 ? 4.275 2.777 9.331 1.00 87.44 86 ALA A N 1
ATOM 658 C CA . ALA A 1 86 ? 3.441 3.836 9.884 1.00 87.44 86 ALA A CA 1
ATOM 659 C C . ALA A 1 86 ? 2.089 3.303 10.387 1.00 87.44 86 ALA A C 1
ATOM 661 O O . ALA A 1 86 ? 1.661 3.720 11.463 1.00 87.44 86 ALA A O 1
ATOM 662 N N . ALA A 1 87 ? 1.476 2.352 9.675 1.00 85.94 87 ALA A N 1
ATOM 663 C CA . ALA A 1 87 ? 0.225 1.703 10.079 1.00 85.94 87 ALA A CA 1
ATOM 664 C C . ALA A 1 87 ? 0.352 0.902 11.384 1.00 85.94 87 ALA A C 1
ATOM 666 O O . ALA A 1 87 ? -0.527 0.953 12.238 1.00 85.94 87 ALA A O 1
ATOM 667 N N . CYS A 1 88 ? 1.487 0.232 11.592 1.00 83.00 88 CYS A N 1
ATOM 668 C CA . CYS A 1 88 ? 1.740 -0.557 12.801 1.00 83.00 88 CYS A CA 1
ATOM 669 C C . CYS A 1 88 ? 2.088 0.280 14.046 1.00 83.00 88 CYS A C 1
ATOM 671 O O . CYS A 1 88 ? 2.268 -0.278 15.131 1.00 83.00 88 CYS A O 1
ATOM 673 N N . ARG A 1 89 ? 2.246 1.605 13.921 1.00 77.94 89 ARG A N 1
ATOM 674 C CA . ARG A 1 89 ? 2.617 2.454 15.056 1.00 77.94 89 ARG A CA 1
ATOM 675 C C . ARG A 1 89 ? 1.363 2.830 15.855 1.00 77.94 89 ARG A C 1
ATOM 677 O O . ARG A 1 89 ? 0.414 3.340 15.264 1.00 77.94 89 ARG A O 1
ATOM 684 N N . PRO A 1 90 ? 1.354 2.666 17.191 1.00 66.62 90 PRO A N 1
ATOM 685 C CA . PRO A 1 90 ? 0.241 3.136 18.004 1.00 66.62 90 PRO A CA 1
ATOM 686 C C . PRO A 1 90 ? 0.064 4.647 17.830 1.00 66.62 90 PRO A C 1
ATOM 688 O O . PRO A 1 90 ? 1.045 5.401 17.825 1.00 66.62 90 PRO A O 1
ATOM 691 N N . ALA A 1 91 ? -1.191 5.085 17.692 1.00 63.59 91 ALA A N 1
ATOM 692 C CA . ALA A 1 91 ? -1.527 6.501 17.710 1.00 63.59 91 ALA A CA 1
ATOM 693 C C . ALA A 1 91 ? -0.933 7.113 18.985 1.00 63.59 91 ALA A C 1
ATOM 695 O O . ALA A 1 91 ? -1.124 6.575 20.078 1.00 63.59 91 ALA A O 1
ATOM 696 N N . ARG A 1 92 ? -0.179 8.212 18.863 1.00 53.28 92 ARG A N 1
ATOM 697 C CA . ARG A 1 92 ? 0.272 8.957 20.044 1.00 53.28 92 ARG A CA 1
ATOM 698 C C . ARG A 1 92 ? -0.985 9.341 20.821 1.00 53.28 92 ARG A C 1
ATOM 700 O O . ARG A 1 92 ? -1.795 10.102 20.299 1.00 53.28 92 ARG A O 1
ATOM 707 N N . ALA A 1 93 ? -1.162 8.780 22.016 1.00 47.69 93 ALA A N 1
ATOM 708 C CA . ALA A 1 93 ? -2.218 9.199 22.922 1.00 47.69 93 ALA A CA 1
ATOM 709 C C . ALA A 1 93 ? -2.032 10.703 23.160 1.00 47.69 93 ALA A C 1
ATOM 711 O O . ALA A 1 93 ? -1.006 11.122 23.698 1.00 47.69 93 ALA A O 1
ATOM 712 N N . GLY A 1 94 ? -2.958 11.506 22.639 1.00 52.19 94 GLY A N 1
ATOM 713 C CA . GLY A 1 94 ? -2.979 12.940 22.881 1.00 52.19 94 GLY A CA 1
ATOM 714 C C . GLY A 1 94 ? -3.260 13.183 24.358 1.00 52.19 94 GLY A C 1
ATOM 715 O O . GLY A 1 94 ? -4.228 12.641 24.889 1.00 52.19 94 GLY A O 1
ATOM 716 N N . THR A 1 95 ? -2.370 13.934 25.002 1.00 39.81 95 THR A N 1
ATOM 717 C CA . THR A 1 95 ? -2.597 14.610 26.287 1.00 39.81 95 THR A CA 1
ATOM 718 C C . THR A 1 95 ? -3.637 15.704 26.146 1.00 39.81 95 THR A C 1
ATOM 720 O O . THR A 1 95 ? -3.559 16.410 25.112 1.00 39.81 95 THR A O 1
#

Foldseek 3Di:
DQDDPPPPPVPPPPPPPPLPQDQDVVVVVVLQVVLVVVVAAEEEEAPVVDPPDQWAQDAVRNYTYGYPPDDGSRSSSVRSVVRVVVSPDDDPPDD

pLDDT: mean 79.0, std 18.78, range [38.03, 96.88]

Sequence (95 aa):
MRIGLAWILLLSAQLFAGVARARDWSAIDALRSRLEAGGARVVQDDCGRLPRVLGLYHQASDRIVICRVHQDPAAVWDTLAHEAAAACRPARAGT